Protein AF-A0A7V7WV92-F1 (afdb_monomer)

Nearest PDB structures (foldseek):
  4wiw-assembly6_F  TM=3.319E-01  e=8.523E+00  Desulfitobacterium hafniense DCB-2
  5cr8-assembly2_A  TM=2.872E-01  e=8.523E+00  Streptococcus pneumoniae

Structure (mmCIF, N/CA/C/O backbone):
data_AF-A0A7V7WV92-F1
#
_entry.id   AF-A0A7V7WV92-F1
#
loop_
_atom_site.group_PDB
_atom_site.id
_atom_site.type_symbol
_atom_site.label_atom_id
_atom_site.label_alt_id
_atom_site.label_comp_id
_atom_site.label_asym_id
_atom_site.label_entity_id
_atom_site.label_seq_id
_atom_site.pdbx_PDB_ins_code
_atom_site.Cartn_x
_atom_site.Cartn_y
_atom_site.Cartn_z
_atom_site.occupancy
_atom_site.B_iso_or_equiv
_atom_site.auth_seq_id
_atom_site.auth_comp_id
_atom_site.auth_asym_id
_atom_site.auth_atom_id
_atom_site.pdbx_PDB_model_num
ATOM 1 N N . MET A 1 1 ? -10.537 4.478 12.683 1.00 86.88 1 MET A N 1
ATOM 2 C CA . MET A 1 1 ? -9.895 3.283 12.106 1.00 86.88 1 MET A CA 1
ATOM 3 C C . MET A 1 1 ? -10.139 3.360 10.628 1.00 86.88 1 MET A C 1
ATOM 5 O O . MET A 1 1 ? -11.292 3.423 10.205 1.00 86.88 1 MET A O 1
ATOM 9 N N . ARG A 1 2 ? -9.069 3.313 9.847 1.00 91.25 2 ARG A N 1
ATOM 10 C CA . ARG A 1 2 ? -9.150 3.462 8.401 1.00 91.25 2 ARG A CA 1
ATOM 11 C C . ARG A 1 2 ? -8.686 2.197 7.707 1.00 91.25 2 ARG A C 1
ATOM 13 O O . ARG A 1 2 ? -7.670 1.605 8.066 1.00 91.25 2 ARG A O 1
ATOM 20 N N . SER A 1 3 ? -9.425 1.811 6.676 1.00 93.62 3 SER A N 1
ATOM 21 C CA . SER A 1 3 ? -9.000 0.778 5.740 1.00 93.62 3 SER A CA 1
ATOM 22 C C . SER A 1 3 ? -7.920 1.347 4.823 1.00 93.62 3 SER A C 1
ATOM 24 O O . SER A 1 3 ? -8.129 2.355 4.145 1.00 93.62 3 SER A O 1
ATOM 26 N N . VAL A 1 4 ? -6.750 0.718 4.816 1.00 95.88 4 VAL A N 1
ATOM 27 C CA . VAL A 1 4 ? -5.616 1.117 3.981 1.00 95.88 4 VAL A CA 1
ATOM 28 C C . VAL A 1 4 ? -5.259 -0.030 3.051 1.00 95.88 4 VAL A C 1
ATOM 30 O O . VAL A 1 4 ? -5.108 -1.173 3.482 1.00 95.88 4 VAL A O 1
ATOM 33 N N . GLU A 1 5 ? -5.128 0.285 1.766 1.00 97.31 5 GLU A N 1
ATOM 34 C CA . GLU A 1 5 ? -4.752 -0.688 0.750 1.00 97.31 5 GLU A CA 1
ATOM 35 C C . GLU A 1 5 ? -3.238 -0.827 0.646 1.00 97.31 5 GLU A C 1
ATOM 37 O O . GLU A 1 5 ? -2.499 0.158 0.569 1.00 97.31 5 GLU A O 1
ATOM 42 N N . PHE A 1 6 ? -2.800 -2.075 0.574 1.00 97.75 6 PHE A N 1
ATOM 43 C CA . PHE A 1 6 ? -1.430 -2.469 0.327 1.00 97.75 6 PHE A CA 1
ATOM 44 C C . PHE A 1 6 ? -1.368 -3.374 -0.898 1.00 97.75 6 PHE A C 1
ATOM 46 O O . PHE A 1 6 ? -2.181 -4.285 -1.065 1.00 97.75 6 PHE A O 1
ATOM 53 N N . PHE A 1 7 ? -0.333 -3.188 -1.705 1.00 98.12 7 PHE A N 1
ATOM 54 C CA . PHE A 1 7 ? -0.004 -4.043 -2.838 1.00 98.12 7 PHE A CA 1
ATOM 55 C C . PHE A 1 7 ? 1.459 -4.451 -2.749 1.00 98.12 7 PHE A C 1
ATOM 57 O O . PHE A 1 7 ? 2.291 -3.751 -2.173 1.00 98.12 7 PHE A O 1
ATOM 64 N N . THR A 1 8 ? 1.791 -5.599 -3.318 1.00 97.62 8 THR A N 1
ATOM 65 C CA . THR A 1 8 ? 3.171 -5.918 -3.653 1.00 97.62 8 THR A CA 1
ATOM 66 C C . THR A 1 8 ? 3.574 -5.102 -4.875 1.00 97.62 8 THR A C 1
ATOM 68 O O . THR A 1 8 ? 2.910 -5.150 -5.911 1.00 97.62 8 THR A O 1
ATOM 71 N N . TYR A 1 9 ? 4.682 -4.386 -4.749 1.00 96.12 9 TYR A N 1
ATOM 72 C CA . TYR A 1 9 ? 5.369 -3.715 -5.839 1.00 96.12 9 TYR A CA 1
ATOM 73 C C . TYR A 1 9 ? 6.663 -4.459 -6.147 1.00 96.12 9 TYR A C 1
ATOM 75 O O . TYR A 1 9 ? 7.396 -4.829 -5.227 1.00 96.12 9 TYR A O 1
ATOM 83 N N . LEU A 1 10 ? 6.924 -4.684 -7.433 1.00 93.69 10 LEU A N 1
ATOM 84 C CA . LEU A 1 10 ? 8.234 -5.089 -7.929 1.00 93.69 10 LEU A CA 1
ATOM 85 C C . LEU A 1 10 ? 9.075 -3.824 -8.056 1.00 93.69 10 LEU A C 1
ATOM 87 O O . LEU A 1 10 ? 8.697 -2.927 -8.813 1.00 93.69 10 LEU A O 1
ATOM 91 N N . LEU A 1 11 ? 10.144 -3.722 -7.272 1.00 90.00 11 LEU A N 1
ATOM 92 C CA . LEU A 1 11 ? 10.995 -2.535 -7.270 1.00 90.00 11 LEU A CA 1
ATOM 93 C C . LEU A 1 11 ? 12.043 -2.637 -8.387 1.00 90.00 11 LEU A C 1
ATOM 95 O O . LEU A 1 11 ? 12.480 -3.749 -8.697 1.00 90.00 11 LEU A O 1
ATOM 99 N N . PRO A 1 12 ? 12.443 -1.509 -9.002 1.00 82.94 12 PRO A N 1
ATOM 100 C CA . PRO A 1 12 ? 13.574 -1.502 -9.920 1.00 82.94 12 PRO A CA 1
ATOM 101 C C . PRO A 1 12 ? 14.847 -1.940 -9.186 1.00 82.94 12 PRO A C 1
ATOM 103 O O . PRO A 1 12 ? 15.008 -1.683 -7.992 1.00 82.94 12 PRO A O 1
ATOM 106 N N . SER A 1 13 ? 15.741 -2.607 -9.913 1.00 72.44 13 SER A N 1
ATOM 107 C CA . SER A 1 13 ? 16.987 -3.164 -9.374 1.00 72.44 13 SER A CA 1
ATOM 108 C C . SER A 1 13 ? 17.902 -2.096 -8.773 1.00 72.44 13 SER A C 1
ATOM 110 O O . SER A 1 13 ? 18.563 -2.355 -7.768 1.00 72.44 13 SER A O 1
ATOM 112 N N . ASP A 1 14 ? 17.884 -0.896 -9.360 1.00 67.31 14 ASP A N 1
ATOM 113 C CA . ASP A 1 14 ? 18.825 0.173 -9.057 1.00 67.31 14 ASP A CA 1
ATOM 114 C C . ASP A 1 14 ? 18.100 1.345 -8.383 1.00 67.31 14 ASP A C 1
ATOM 116 O O . ASP A 1 14 ? 17.222 1.984 -8.973 1.00 67.31 14 ASP A O 1
ATOM 120 N N . HIS A 1 15 ? 18.483 1.667 -7.145 1.00 66.88 15 HIS A N 1
ATOM 121 C CA . HIS A 1 15 ? 18.197 2.989 -6.590 1.00 66.88 15 HIS A CA 1
ATOM 122 C C . HIS A 1 15 ? 19.070 4.026 -7.317 1.00 66.88 15 HIS A C 1
ATOM 124 O O . HIS A 1 15 ? 20.201 3.738 -7.701 1.00 66.88 15 HIS A O 1
ATOM 130 N N . VAL A 1 16 ? 18.624 5.285 -7.371 1.00 61.28 16 VAL A N 1
ATOM 131 C CA . VAL A 1 16 ? 19.427 6.483 -7.731 1.00 61.28 16 VAL A CA 1
ATOM 132 C C . VAL A 1 16 ? 20.766 6.619 -6.946 1.00 61.28 16 VAL A C 1
ATOM 134 O O . VAL A 1 16 ? 21.553 7.511 -7.231 1.00 61.28 16 VAL A O 1
ATOM 137 N N . GLY A 1 17 ? 21.074 5.730 -5.993 1.00 67.00 17 GLY A N 1
ATOM 138 C CA . GLY A 1 17 ? 22.349 5.669 -5.265 1.00 67.00 17 GLY A CA 1
ATOM 139 C C . GLY A 1 17 ? 23.180 4.394 -5.473 1.00 67.00 17 GLY A C 1
ATOM 140 O O . GLY A 1 17 ? 24.184 4.244 -4.791 1.00 67.00 17 GLY A O 1
ATOM 141 N N . GLY A 1 18 ? 22.779 3.468 -6.356 1.00 66.56 18 GLY A N 1
ATOM 142 C CA . GLY A 1 18 ? 23.503 2.208 -6.605 1.00 66.56 18 GLY A CA 1
ATOM 143 C C . GLY A 1 18 ? 23.330 1.124 -5.531 1.00 66.56 18 GLY A C 1
ATOM 144 O O . GLY A 1 18 ? 23.836 0.017 -5.698 1.00 66.56 18 GLY A O 1
ATOM 145 N N . GLU A 1 19 ? 22.596 1.414 -4.455 1.00 72.56 19 GLU A N 1
ATOM 146 C CA . GLU A 1 19 ? 22.255 0.424 -3.435 1.00 72.56 19 GLU A CA 1
ATOM 147 C C . GLU A 1 19 ? 21.188 -0.556 -3.954 1.00 72.56 19 GLU A C 1
ATOM 149 O O . GLU A 1 19 ? 20.197 -0.122 -4.560 1.00 72.56 19 GLU A O 1
ATOM 154 N N . PRO A 1 20 ? 21.347 -1.868 -3.707 1.00 65.88 20 PRO A N 1
ATOM 155 C CA . PRO A 1 20 ? 20.388 -2.869 -4.143 1.00 65.88 20 PRO A CA 1
ATOM 156 C C . PRO A 1 20 ? 19.071 -2.742 -3.372 1.00 65.88 20 PRO A C 1
ATOM 158 O O . PRO A 1 20 ? 19.040 -2.726 -2.139 1.00 65.88 20 PRO A O 1
ATOM 161 N N . HIS A 1 21 ? 17.954 -2.720 -4.098 1.00 69.00 21 HIS A N 1
ATOM 162 C CA . HIS A 1 21 ? 16.629 -2.817 -3.492 1.00 69.00 21 HIS A CA 1
ATOM 163 C C . HIS A 1 21 ? 16.170 -4.270 -3.328 1.00 69.00 21 HIS A C 1
ATOM 165 O O . HIS A 1 21 ? 16.489 -5.127 -4.157 1.00 69.00 21 HIS A O 1
ATOM 171 N N . PRO A 1 22 ? 15.349 -4.572 -2.301 1.00 75.62 22 PRO A N 1
ATOM 172 C CA . PRO A 1 22 ? 14.586 -5.807 -2.314 1.00 75.62 22 PRO A CA 1
ATOM 173 C C . PRO A 1 22 ? 13.710 -5.821 -3.568 1.00 75.62 22 PRO A C 1
ATOM 175 O O . PRO A 1 22 ? 12.987 -4.868 -3.849 1.00 75.62 22 PRO A O 1
ATOM 178 N N . SER A 1 23 ? 13.738 -6.928 -4.306 1.00 84.31 23 SER A N 1
ATOM 179 C CA . SER A 1 23 ? 13.008 -7.060 -5.572 1.00 84.31 23 SER A CA 1
ATOM 180 C C . SER A 1 23 ? 11.491 -6.895 -5.421 1.00 84.31 23 SER A C 1
ATOM 182 O O . SER A 1 23 ? 10.793 -6.637 -6.402 1.00 84.31 23 SER A O 1
ATOM 184 N N . ARG A 1 24 ? 10.957 -7.058 -4.201 1.00 92.25 24 ARG A N 1
ATOM 185 C CA . ARG A 1 24 ? 9.525 -7.008 -3.889 1.00 92.25 24 ARG A CA 1
ATOM 186 C C . ARG A 1 24 ? 9.280 -6.358 -2.532 1.00 92.25 24 ARG A C 1
ATOM 188 O O . ARG A 1 24 ? 9.822 -6.819 -1.532 1.00 92.25 24 ARG A O 1
ATOM 195 N N . SER A 1 25 ? 8.373 -5.386 -2.487 1.00 93.88 25 SER A N 1
ATOM 196 C CA . SER A 1 25 ? 7.965 -4.710 -1.248 1.00 93.88 25 SER A CA 1
ATOM 197 C C . SER A 1 25 ? 6.448 -4.581 -1.154 1.00 93.88 25 SER A C 1
ATOM 199 O O . SER A 1 25 ? 5.778 -4.328 -2.154 1.00 93.88 25 SER A O 1
ATOM 201 N N . LYS A 1 26 ? 5.883 -4.758 0.048 1.00 96.06 26 LYS A N 1
ATOM 202 C CA . LYS A 1 26 ? 4.458 -4.516 0.314 1.00 96.06 26 LYS A CA 1
ATOM 203 C C . LYS A 1 26 ? 4.275 -3.055 0.724 1.00 96.06 26 LYS A C 1
ATOM 205 O O . LYS A 1 26 ? 4.707 -2.671 1.806 1.00 96.06 26 LYS A O 1
ATOM 210 N N . LEU A 1 27 ? 3.648 -2.257 -0.133 1.00 96.06 27 LEU A N 1
ATOM 211 C CA . LEU A 1 27 ? 3.542 -0.805 0.017 1.00 96.06 27 LEU A CA 1
ATOM 212 C C . LEU A 1 27 ? 2.107 -0.334 -0.212 1.00 96.06 27 LEU A C 1
ATOM 214 O O . LEU A 1 27 ? 1.328 -0.971 -0.926 1.00 96.06 27 LEU A O 1
ATOM 218 N N . THR A 1 28 ? 1.775 0.817 0.360 1.00 97.06 28 THR A N 1
ATOM 219 C CA .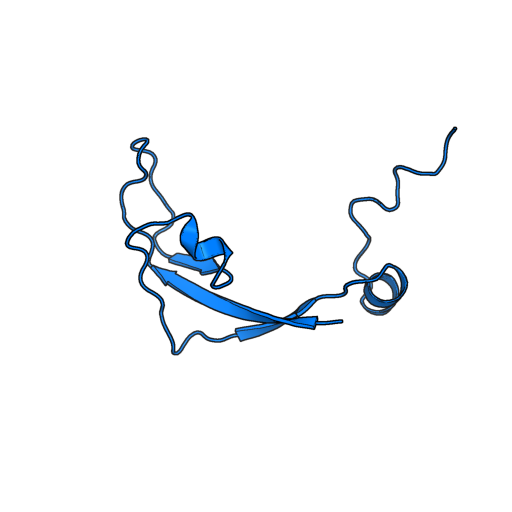 THR A 1 28 ? 0.604 1.591 -0.071 1.00 97.06 28 THR A CA 1
ATOM 220 C C . THR A 1 28 ? 0.881 2.285 -1.412 1.00 97.06 28 THR A C 1
ATOM 222 O O . THR A 1 28 ? 2.046 2.552 -1.727 1.00 97.06 28 THR A O 1
ATOM 225 N N . PRO A 1 29 ? -0.157 2.660 -2.187 1.00 95.00 29 PRO A N 1
ATOM 226 C CA . PRO A 1 29 ? 0.031 3.431 -3.418 1.00 95.00 29 PRO A CA 1
ATOM 227 C C . PRO A 1 29 ? 0.814 4.734 -3.219 1.00 95.00 29 PRO A C 1
ATOM 229 O O . PRO A 1 29 ? 1.596 5.115 -4.081 1.00 95.00 29 PRO A O 1
ATOM 232 N N . TRP A 1 30 ? 0.649 5.385 -2.065 1.00 94.69 30 TRP A N 1
ATOM 233 C CA . TRP A 1 30 ? 1.389 6.598 -1.717 1.00 94.69 30 TRP A CA 1
ATOM 234 C C . TRP A 1 30 ? 2.884 6.330 -1.501 1.00 94.69 30 TRP A C 1
ATOM 236 O O . TRP A 1 30 ? 3.726 7.032 -2.049 1.00 94.69 30 TRP A O 1
ATOM 246 N N . GLN A 1 31 ? 3.229 5.280 -0.750 1.00 94.25 31 GLN A N 1
ATOM 247 C CA . GLN A 1 31 ? 4.630 4.907 -0.513 1.00 94.25 31 GLN A CA 1
ATOM 248 C C . GLN A 1 31 ? 5.350 4.491 -1.801 1.00 94.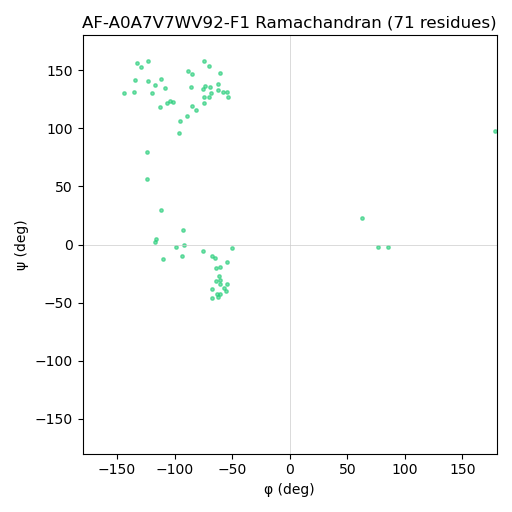25 31 GLN A C 1
ATOM 250 O O . GLN A 1 31 ? 6.545 4.732 -1.939 1.00 94.25 31 GLN A O 1
ATOM 255 N N . ALA A 1 32 ? 4.630 3.895 -2.755 1.00 93.25 32 ALA A N 1
ATOM 256 C CA . ALA A 1 32 ? 5.202 3.476 -4.030 1.00 93.25 32 ALA A CA 1
ATOM 257 C C . ALA A 1 32 ? 5.715 4.644 -4.894 1.00 93.25 32 ALA A C 1
ATOM 259 O O . ALA A 1 32 ? 6.569 4.425 -5.747 1.00 93.25 32 ALA A O 1
ATOM 260 N N . ILE A 1 33 ? 5.261 5.881 -4.649 1.00 91.75 33 ILE A N 1
ATOM 261 C CA . ILE A 1 33 ? 5.734 7.082 -5.363 1.00 91.75 33 ILE A CA 1
ATOM 262 C C . ILE A 1 33 ? 7.237 7.311 -5.143 1.00 91.75 33 ILE A C 1
ATOM 264 O O . ILE A 1 33 ? 7.909 7.847 -6.020 1.00 91.75 33 ILE A O 1
ATOM 268 N N . ALA A 1 34 ? 7.785 6.852 -4.014 1.00 89.31 34 ALA A N 1
ATOM 269 C CA . ALA A 1 34 ? 9.217 6.926 -3.734 1.00 89.31 34 ALA A CA 1
ATOM 270 C C . ALA A 1 34 ? 10.076 6.023 -4.646 1.00 89.31 34 ALA A C 1
ATOM 272 O O . ALA A 1 34 ? 11.296 6.158 -4.643 1.00 89.31 34 ALA A O 1
ATOM 273 N N . TYR A 1 35 ? 9.461 5.131 -5.434 1.00 88.06 35 TYR A N 1
ATOM 274 C CA . TYR A 1 35 ? 10.147 4.165 -6.295 1.00 88.06 35 TYR A CA 1
ATOM 275 C C . TYR A 1 35 ? 9.697 4.308 -7.759 1.00 88.06 35 TYR A C 1
ATOM 277 O O . TYR A 1 35 ? 8.863 3.531 -8.238 1.00 88.06 35 TYR A O 1
ATOM 285 N N . PRO A 1 36 ? 10.232 5.293 -8.505 1.00 86.62 36 PRO A N 1
ATOM 286 C CA . PRO A 1 36 ? 9.946 5.437 -9.928 1.00 86.62 36 PRO A CA 1
ATOM 287 C C . PRO A 1 36 ? 10.252 4.143 -10.694 1.00 86.62 36 PRO A C 1
ATOM 289 O O . PRO A 1 36 ? 11.317 3.559 -10.535 1.00 86.62 36 PRO A O 1
ATOM 292 N N . GLY A 1 37 ? 9.312 3.682 -11.520 1.00 88.19 37 GLY A N 1
ATOM 293 C CA . GLY A 1 37 ? 9.444 2.421 -12.263 1.00 88.19 37 GLY A CA 1
ATOM 294 C C . GLY A 1 37 ? 9.017 1.166 -11.492 1.00 88.19 37 GLY A C 1
ATOM 295 O O . GLY A 1 37 ? 9.000 0.080 -12.072 1.00 88.19 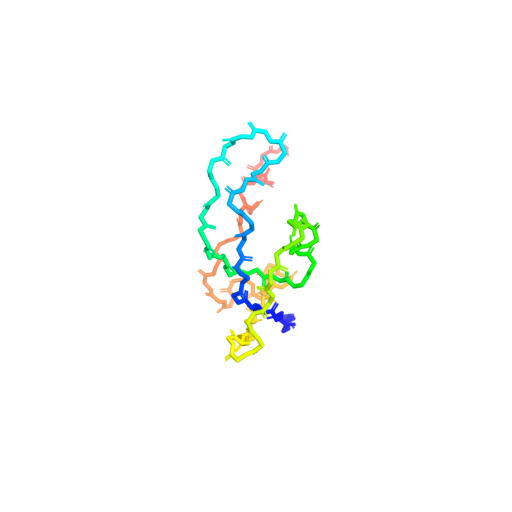37 GLY A O 1
ATOM 296 N N . ALA A 1 38 ? 8.613 1.286 -10.223 1.00 91.94 38 ALA A N 1
ATOM 297 C CA . ALA A 1 38 ? 8.032 0.162 -9.500 1.00 91.94 38 ALA A CA 1
ATOM 298 C C . ALA A 1 38 ? 6.722 -0.307 -10.155 1.00 91.94 38 ALA A C 1
ATOM 300 O O . ALA A 1 38 ? 5.827 0.487 -10.453 1.00 91.94 38 ALA A O 1
ATOM 301 N N . THR A 1 39 ? 6.584 -1.619 -10.342 1.00 94.56 39 THR A N 1
ATOM 302 C CA . THR A 1 39 ? 5.403 -2.221 -10.975 1.00 94.56 39 THR A CA 1
ATOM 303 C C . THR A 1 39 ? 4.475 -2.806 -9.919 1.00 94.56 39 THR A C 1
ATOM 305 O O . THR A 1 39 ? 4.878 -3.674 -9.142 1.00 94.56 39 THR A O 1
ATOM 308 N N . ARG A 1 40 ? 3.219 -2.350 -9.888 1.00 96.75 40 ARG A N 1
ATOM 309 C CA . ARG A 1 40 ? 2.196 -2.863 -8.966 1.00 96.75 40 ARG A CA 1
ATOM 310 C C . ARG A 1 40 ? 1.697 -4.234 -9.421 1.00 96.75 40 ARG A C 1
ATOM 312 O O . ARG A 1 40 ? 1.337 -4.407 -10.580 1.00 96.75 40 ARG A O 1
ATOM 319 N N . VAL A 1 41 ? 1.599 -5.189 -8.498 1.00 97.06 41 VAL A N 1
ATOM 320 C CA . VAL A 1 41 ? 0.940 -6.483 -8.736 1.00 97.06 41 VAL A CA 1
ATOM 321 C C . VAL A 1 41 ? -0.504 -6.401 -8.236 1.00 97.06 41 VAL A C 1
ATOM 323 O O . VAL A 1 41 ? -0.757 -6.605 -7.049 1.00 97.06 41 VAL A O 1
ATOM 326 N N . ASP A 1 42 ? -1.464 -6.106 -9.114 1.00 95.50 42 ASP A N 1
ATOM 327 C CA . ASP A 1 42 ? -2.865 -5.843 -8.723 1.00 95.50 42 ASP A CA 1
ATOM 328 C C . ASP A 1 42 ? -3.522 -6.994 -7.946 1.00 95.50 42 ASP A C 1
ATOM 330 O O . ASP A 1 42 ? -4.231 -6.767 -6.965 1.00 95.50 42 ASP A O 1
ATOM 334 N N . ALA A 1 43 ? -3.212 -8.241 -8.315 1.00 97.12 43 ALA A N 1
ATOM 335 C CA . ALA A 1 43 ? -3.730 -9.440 -7.651 1.00 97.12 43 ALA A CA 1
ATOM 336 C C . ALA A 1 43 ? -3.261 -9.602 -6.189 1.00 97.12 43 ALA A C 1
ATOM 338 O O . ALA A 1 43 ? -3.787 -10.436 -5.460 1.00 97.12 43 ALA A O 1
ATOM 339 N N . SER A 1 44 ? -2.277 -8.814 -5.745 1.00 97.31 44 SER A N 1
ATOM 340 C CA . SER A 1 44 ? -1.734 -8.863 -4.379 1.00 97.31 44 SER A CA 1
ATOM 341 C C . SER A 1 44 ? -2.404 -7.880 -3.410 1.00 97.31 44 SER A C 1
ATOM 343 O O . SER A 1 44 ? -1.870 -7.633 -2.321 1.00 97.31 44 SER A O 1
ATOM 345 N N . ARG A 1 45 ? -3.544 -7.294 -3.802 1.00 97.31 45 ARG A N 1
ATOM 346 C CA . ARG A 1 45 ? -4.304 -6.349 -2.979 1.00 97.31 45 ARG A CA 1
ATOM 347 C C . ARG A 1 45 ? -4.612 -6.945 -1.610 1.00 97.31 45 ARG A C 1
ATOM 349 O O . ARG A 1 45 ? -5.200 -8.014 -1.491 1.00 97.31 45 ARG A O 1
ATOM 356 N N . GLU A 1 46 ? -4.248 -6.205 -0.579 1.00 97.62 46 GLU A N 1
ATOM 357 C CA . GLU A 1 46 ? -4.528 -6.529 0.812 1.00 97.62 46 GLU A CA 1
ATOM 358 C C . GLU A 1 46 ? -5.022 -5.267 1.504 1.00 97.62 46 GLU A C 1
ATOM 360 O O . GLU A 1 46 ? -4.411 -4.206 1.384 1.00 97.62 46 GLU A O 1
ATOM 365 N N . VAL A 1 47 ? -6.133 -5.375 2.222 1.00 96.06 47 VAL A N 1
ATOM 366 C CA . VAL A 1 47 ? -6.686 -4.263 2.993 1.00 96.06 47 VAL A CA 1
ATOM 367 C C . VAL A 1 47 ? -6.370 -4.507 4.458 1.00 96.06 47 VAL A C 1
ATOM 369 O O . VAL A 1 47 ? -6.729 -5.548 5.004 1.00 96.06 47 VAL A O 1
ATOM 372 N N . ARG A 1 48 ? -5.702 -3.544 5.095 1.00 92.62 48 ARG A N 1
ATOM 373 C CA . ARG A 1 48 ? -5.413 -3.572 6.533 1.00 92.62 48 ARG A CA 1
ATOM 374 C C . ARG A 1 48 ? -6.198 -2.483 7.241 1.00 92.62 48 ARG A C 1
ATOM 376 O O . ARG A 1 48 ? -6.332 -1.375 6.722 1.00 92.62 48 ARG A O 1
ATOM 383 N N . MET A 1 49 ? -6.678 -2.793 8.439 1.00 91.12 49 MET A N 1
ATOM 384 C CA . MET A 1 49 ? -7.275 -1.804 9.330 1.00 91.12 49 MET A CA 1
ATOM 385 C C . MET A 1 49 ? -6.166 -1.135 10.130 1.00 91.12 49 MET A C 1
ATOM 387 O O . MET A 1 49 ? -5.433 -1.803 10.856 1.00 91.12 49 MET A O 1
ATOM 391 N N . VAL A 1 50 ? -6.033 0.178 9.970 1.00 89.00 50 VAL A N 1
ATOM 392 C CA . VAL A 1 50 ? -5.045 0.975 10.693 1.00 89.00 50 VAL A CA 1
ATOM 393 C C . VAL A 1 50 ? -5.776 1.795 11.758 1.00 89.00 50 VAL A C 1
ATOM 395 O O . VAL A 1 50 ? -6.698 2.546 11.413 1.00 89.00 50 VAL A O 1
ATOM 398 N N . PRO A 1 51 ? -5.420 1.645 13.046 1.00 89.94 51 PRO A N 1
ATOM 399 C CA . PRO A 1 51 ? -5.966 2.488 14.098 1.00 89.94 51 PRO A CA 1
ATOM 400 C C . PRO A 1 51 ? -5.441 3.919 13.955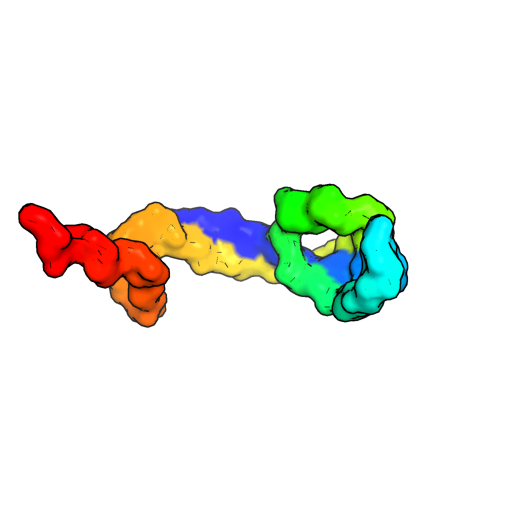 1.00 89.94 51 PRO A C 1
ATOM 402 O O . PRO A 1 51 ? -4.253 4.136 13.721 1.00 89.94 51 PRO A O 1
ATOM 405 N N . GLU A 1 52 ? -6.331 4.893 14.102 1.00 88.00 52 GLU A N 1
ATOM 406 C CA . GLU A 1 52 ? -6.036 6.323 13.929 1.00 88.00 52 GLU A CA 1
ATOM 407 C C . GLU A 1 52 ? -6.061 7.085 15.256 1.00 88.00 52 GLU A C 1
ATOM 409 O O . GLU A 1 52 ? -5.582 8.214 15.328 1.00 88.00 52 GLU A O 1
ATOM 414 N N . SER A 1 53 ? -6.583 6.469 16.319 1.00 87.38 53 SER A N 1
ATOM 415 C CA . SER A 1 53 ? -6.635 7.063 17.655 1.00 87.38 53 SER A CA 1
ATOM 416 C C . SER A 1 53 ? -5.946 6.191 18.713 1.00 87.38 53 SER A C 1
ATOM 418 O O . SER A 1 53 ? -5.820 4.974 18.539 1.00 87.38 53 SER A O 1
ATOM 420 N N . PRO A 1 54 ? -5.525 6.775 19.851 1.00 85.94 54 PRO A N 1
ATOM 421 C CA . PRO A 1 54 ? -5.034 6.007 20.995 1.00 85.94 54 PRO A CA 1
ATOM 422 C C . PRO A 1 54 ? -6.035 4.954 21.486 1.00 85.94 54 PRO A C 1
ATOM 424 O O . PRO A 1 54 ? -5.634 3.830 21.766 1.00 85.94 54 PRO A O 1
ATOM 427 N N . ALA A 1 55 ? -7.332 5.280 21.516 1.00 86.56 55 ALA A N 1
ATOM 428 C CA . ALA A 1 55 ? -8.377 4.341 21.922 1.00 86.56 55 ALA A CA 1
ATOM 429 C C . ALA A 1 55 ? -8.460 3.132 20.974 1.00 86.56 55 ALA A C 1
ATOM 431 O O . ALA A 1 55 ? -8.538 1.992 21.419 1.00 86.56 55 ALA A O 1
ATOM 432 N N . GLU A 1 56 ? -8.377 3.364 19.664 1.00 88.56 56 GLU A N 1
ATOM 433 C CA . GLU A 1 56 ? -8.378 2.291 18.665 1.00 88.56 56 GLU A CA 1
ATOM 434 C C . GLU A 1 56 ? -7.116 1.427 18.729 1.00 88.56 56 GLU A C 1
ATOM 436 O O . GLU A 1 56 ? -7.196 0.210 18.577 1.00 88.56 56 GLU A O 1
ATOM 441 N N . ARG A 1 57 ? -5.954 2.040 18.982 1.00 87.00 57 ARG A N 1
ATOM 442 C CA . ARG A 1 57 ? -4.687 1.325 19.200 1.00 87.00 57 ARG A CA 1
ATOM 443 C C . ARG A 1 57 ? -4.758 0.433 20.441 1.00 87.00 57 ARG A C 1
ATOM 445 O O . ARG A 1 57 ? -4.400 -0.741 20.362 1.00 87.00 57 ARG A O 1
ATOM 452 N N . ALA A 1 58 ? -5.301 0.962 21.540 1.00 85.00 58 ALA A N 1
ATOM 453 C CA . ALA A 1 58 ? -5.504 0.226 22.784 1.00 85.00 58 ALA A CA 1
ATOM 454 C C . ALA A 1 58 ? -6.439 -0.982 22.597 1.00 85.00 58 ALA A C 1
ATOM 456 O O . ALA A 1 58 ? -6.119 -2.072 23.063 1.00 85.00 58 ALA A O 1
ATOM 457 N N . LEU A 1 59 ? -7.541 -0.822 21.853 1.00 85.88 59 LEU A N 1
ATOM 458 C CA . LEU A 1 59 ? -8.459 -1.924 21.524 1.00 85.88 59 LEU A CA 1
ATOM 459 C C . LEU A 1 59 ? -7.787 -3.059 20.735 1.00 85.88 59 LEU A C 1
ATOM 461 O O . LEU A 1 59 ? -8.185 -4.213 20.869 1.00 85.88 59 LEU A O 1
ATOM 465 N N . LEU A 1 60 ? -6.779 -2.744 19.918 1.00 82.69 60 LEU A N 1
ATOM 466 C CA . LEU A 1 60 ? -6.036 -3.721 19.116 1.00 82.69 60 LEU A CA 1
ATOM 467 C C . LEU A 1 60 ? -4.789 -4.277 19.821 1.00 82.69 60 LEU A C 1
ATOM 469 O O . LEU A 1 60 ? -4.075 -5.085 19.231 1.00 82.69 60 LEU A O 1
ATOM 473 N N . GLY A 1 61 ? -4.495 -3.838 21.050 1.00 83.38 61 GLY A N 1
ATOM 474 C CA . GLY A 1 61 ? -3.271 -4.220 21.758 1.00 83.38 61 GLY A CA 1
ATOM 475 C C . GLY A 1 61 ? -1.990 -3.750 21.059 1.00 83.38 61 GLY A C 1
ATOM 476 O O . GLY A 1 61 ? -0.930 -4.339 21.261 1.00 83.38 61 GLY A O 1
ATOM 477 N N . VAL A 1 62 ? -2.077 -2.712 20.218 1.00 79.19 62 VAL A N 1
ATOM 478 C CA . VAL A 1 62 ? -0.926 -2.124 19.525 1.00 79.19 62 VAL A CA 1
ATOM 479 C C . VAL A 1 62 ? -0.453 -0.927 20.353 1.00 79.19 62 VAL A C 1
ATOM 481 O O . VAL A 1 62 ? -1.137 0.098 20.346 1.00 79.19 62 VAL A O 1
ATOM 484 N N . PRO A 1 63 ? 0.677 -1.008 21.079 1.00 70.06 63 PRO A N 1
ATOM 485 C CA . PRO A 1 63 ? 1.179 0.131 21.839 1.00 70.06 63 PRO A CA 1
ATOM 486 C C . PRO A 1 63 ? 1.514 1.288 20.889 1.00 70.06 63 PRO A C 1
ATOM 488 O O . PRO A 1 63 ? 2.059 1.082 19.800 1.00 70.06 63 PRO A O 1
ATOM 491 N N . GLY A 1 64 ? 1.170 2.520 21.265 1.00 64.81 64 GLY A N 1
ATOM 492 C CA . GLY A 1 64 ? 1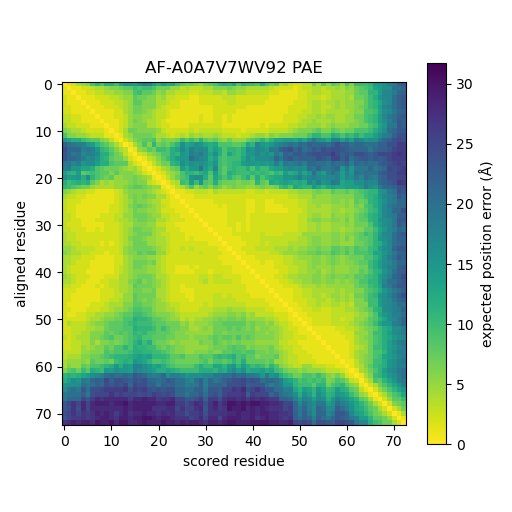.587 3.682 20.497 1.00 64.81 64 GLY A CA 1
ATOM 493 C C . GLY A 1 64 ? 3.088 3.901 20.643 1.00 64.81 64 GLY A C 1
ATOM 494 O O . GLY A 1 64 ? 3.580 4.054 21.754 1.00 64.81 64 GLY A O 1
ATOM 495 N N . LEU A 1 65 ? 3.806 4.012 19.520 1.00 61.59 65 LEU A N 1
ATOM 496 C CA . LEU A 1 65 ? 5.237 4.367 19.483 1.00 61.59 65 LEU A CA 1
ATOM 497 C C . LEU A 1 65 ? 5.577 5.686 20.218 1.00 61.59 65 LEU A C 1
ATOM 499 O O . LEU A 1 65 ? 6.742 5.929 20.503 1.00 61.59 65 LEU A O 1
ATOM 503 N N . ASN A 1 66 ? 4.575 6.517 20.534 1.00 56.94 66 ASN A N 1
ATOM 504 C CA . ASN A 1 66 ? 4.725 7.827 21.179 1.00 56.94 66 ASN A CA 1
ATOM 505 C C . ASN A 1 66 ? 4.059 7.924 22.562 1.00 56.94 66 ASN A C 1
ATOM 507 O O . ASN A 1 66 ? 4.076 8.999 23.161 1.00 56.94 66 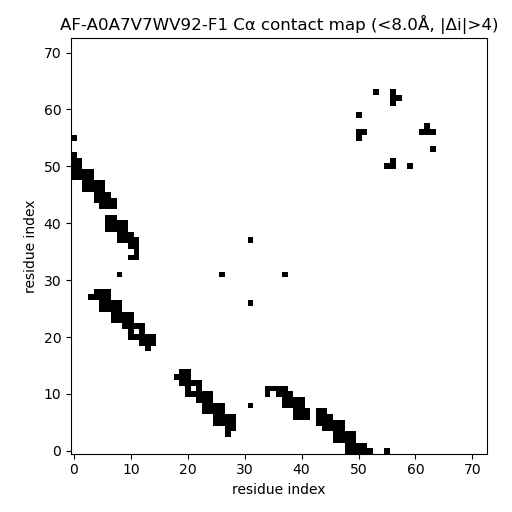ASN A O 1
ATOM 511 N N . ASP A 1 67 ? 3.456 6.848 23.075 1.00 56.84 67 ASP A N 1
ATOM 512 C CA . ASP A 1 67 ? 2.670 6.929 24.314 1.00 56.84 67 ASP A CA 1
ATOM 513 C C . ASP A 1 67 ? 3.571 7.029 25.573 1.00 56.84 67 ASP A C 1
ATOM 515 O O . ASP A 1 67 ? 3.078 7.296 26.665 1.00 56.84 67 ASP A O 1
ATOM 519 N N . GLU A 1 68 ? 4.899 6.917 25.417 1.00 53.03 68 GLU A N 1
ATOM 520 C CA . GLU A 1 68 ? 5.894 7.054 26.496 1.00 53.03 68 GLU A CA 1
ATOM 521 C C . GLU A 1 68 ? 6.588 8.431 26.585 1.00 53.03 68 GLU A C 1
ATOM 523 O O . GLU A 1 68 ? 7.370 8.653 27.507 1.00 53.03 68 GLU A O 1
ATOM 528 N N . VAL A 1 69 ? 6.316 9.398 25.696 1.00 52.09 69 VAL A N 1
ATOM 529 C CA . VAL A 1 69 ? 7.066 10.683 25.699 1.00 52.09 69 VAL A CA 1
ATOM 530 C C . VAL A 1 69 ? 6.390 11.797 26.516 1.00 52.09 69 VAL A C 1
ATOM 532 O O . VAL A 1 69 ? 7.017 12.810 26.808 1.00 52.09 69 VAL A O 1
ATOM 535 N N . SER A 1 70 ? 5.145 11.628 26.973 1.00 47.66 70 SER A N 1
ATOM 536 C CA . SER A 1 70 ? 4.405 12.709 27.656 1.00 47.66 70 SER A CA 1
ATOM 537 C C . SER A 1 70 ? 4.144 12.474 29.148 1.00 47.66 70 SER A C 1
ATOM 539 O O . SER A 1 70 ? 3.161 12.978 29.688 1.00 47.66 70 SER A O 1
ATOM 541 N N . ALA A 1 71 ? 5.021 11.735 29.831 1.00 48.38 71 ALA A N 1
ATOM 542 C CA . ALA A 1 71 ? 4.979 11.564 31.284 1.00 48.38 71 ALA A CA 1
ATOM 543 C C . ALA A 1 71 ? 6.304 11.989 31.937 1.00 48.38 71 ALA A C 1
ATOM 545 O O . ALA A 1 71 ? 6.947 11.184 32.605 1.00 48.38 71 ALA A O 1
ATOM 546 N N . LYS A 1 72 ? 6.731 13.239 31.705 1.00 42.62 72 LYS A N 1
ATOM 547 C CA . LYS A 1 72 ? 7.565 14.056 32.614 1.00 42.62 72 LYS A CA 1
ATOM 548 C C . LYS A 1 72 ? 7.872 15.419 31.980 1.00 42.62 72 LYS A C 1
ATOM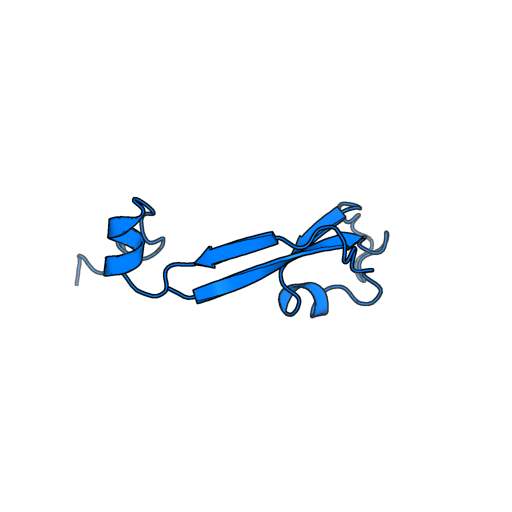 550 O O . LYS A 1 72 ? 8.811 15.540 31.199 1.00 42.62 72 LYS A O 1
ATOM 555 N N . ALA A 1 73 ? 7.094 16.428 32.358 1.00 38.16 73 ALA A N 1
ATOM 556 C CA . ALA A 1 73 ? 7.511 17.825 32.458 1.00 38.16 73 ALA A CA 1
ATOM 557 C C . ALA A 1 73 ? 6.649 18.491 33.533 1.00 38.16 73 ALA A C 1
ATOM 559 O O . ALA A 1 73 ? 5.417 18.272 33.492 1.00 38.16 73 ALA A O 1
#

Solvent-accessible surface area (backbone atoms only — not comparable to full-atom values): 4594 Å² total; per-resid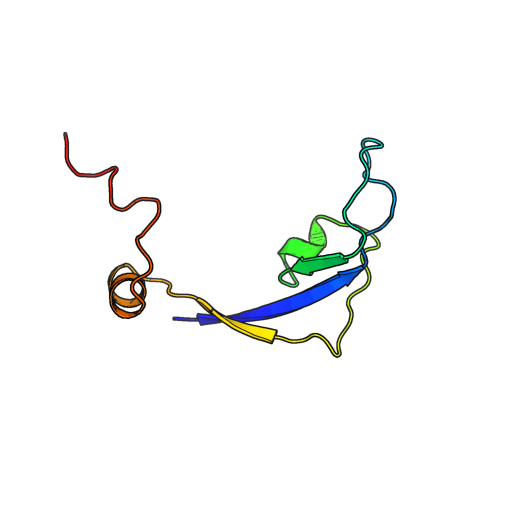ue (Å²): 108,43,82,43,61,31,28,38,27,39,40,48,67,65,44,104,78,72,51,79,51,68,61,62,46,80,34,35,78,74,64,46,66,82,41,80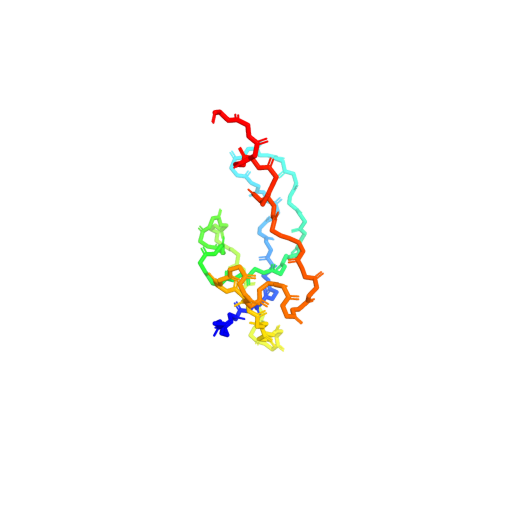,80,44,44,76,41,76,92,49,64,42,77,44,82,42,60,77,46,72,69,49,22,57,77,68,73,45,81,62,99,64,75,80,73,81,83,82,132

Mean predicted aligned error: 8.83 Å

Foldseek 3Di:
DDKFKWFKWQADQADPVRDGDDRIDTDGPVVCVNGPPIHTDVVRIDIDDDDPDPVSCVVVVNDDPCPPPPPDD

pLDDT: mean 82.77, std 15.55, range [38.16, 98.12]

Sequence (73 aa):
MRSVEFFTYLLPSDHVGGEPHPSRSKLTPWQAIAYPGATRVDASREVRMVPESPAERALLGVPGLNDEVSAKA

Radius of gyration: 16.67 Å; Cα contacts (8 Å, |Δi|>4): 104; chains: 1; bounding box: 33×27×45 Å

Secondary structure (DSSP, 8-state):
-EEEEEEEEE--SB-TTSPBPPSEEEE-TTGGGGSTTPEEEEEEEEEEEE--SHHHHHHTT---TTTTSSS--